Protein AF-A0A5A9E857-F1 (afdb_monomer_lite)

Sequence (59 aa):
MNGTIVARIETVRWKMIQSGVRFGLSSPATIQLSKELDALISIHQRNDINKTTKNKIVQ

pLDDT: mean 86.84, std 17.16, range [41.78, 98.75]

Folds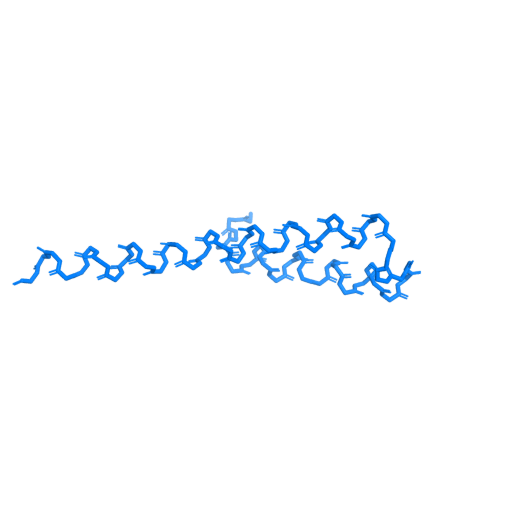eek 3Di:
DPDDLVVVLVVLVVVLVVCCVPPNCPDPSNVVSVVVNVVSVVVVVVVVVVVVVVVVVVD

Structure (mmCIF, N/CA/C/O backbone):
data_AF-A0A5A9E857-F1
#
_entry.id   AF-A0A5A9E857-F1
#
loop_
_atom_site.group_PDB
_atom_site.id
_atom_site.type_symbol
_atom_site.label_atom_id
_atom_site.label_alt_id
_atom_site.label_comp_id
_atom_site.label_asym_id
_atom_site.label_entity_id
_atom_site.label_seq_id
_atom_site.pdbx_PDB_ins_code
_atom_site.Cartn_x
_atom_site.Cartn_y
_atom_site.Cartn_z
_atom_site.occupancy
_atom_site.B_iso_or_equiv
_atom_site.auth_seq_id
_atom_site.auth_comp_id
_atom_site.auth_asym_id
_atom_site.auth_atom_id
_atom_site.pdbx_PDB_model_num
ATOM 1 N N . MET A 1 1 ? -13.432 13.834 2.580 1.00 41.78 1 MET A N 1
ATOM 2 C CA . MET A 1 1 ? -13.263 12.371 2.743 1.00 41.78 1 MET A CA 1
ATOM 3 C C . MET A 1 1 ? -12.563 12.092 4.070 1.00 41.78 1 MET A C 1
ATOM 5 O O . MET A 1 1 ? -11.347 11.966 4.103 1.00 41.78 1 MET A O 1
ATOM 9 N N . ASN A 1 2 ? -13.312 12.028 5.175 1.00 46.56 2 ASN A N 1
ATOM 10 C CA . ASN A 1 2 ? -12.783 11.544 6.456 1.00 46.56 2 ASN A CA 1
ATOM 11 C C . ASN A 1 2 ? -12.883 10.014 6.463 1.00 46.56 2 ASN A C 1
ATOM 13 O O . ASN A 1 2 ? -13.797 9.434 7.038 1.00 46.56 2 ASN A O 1
ATOM 17 N N . GLY A 1 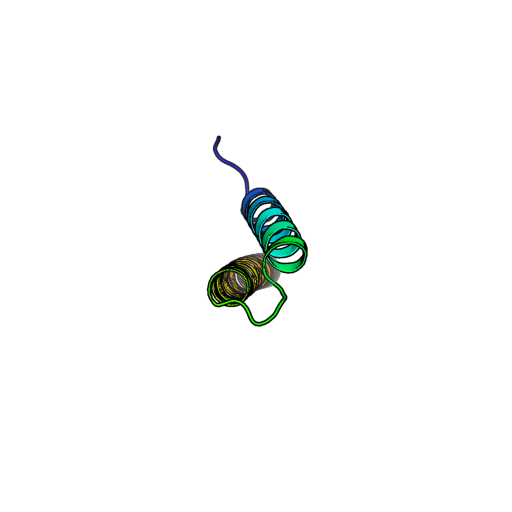3 ? -11.990 9.363 5.716 1.00 62.38 3 GLY A N 1
ATOM 18 C CA . GLY A 1 3 ? -11.892 7.908 5.713 1.00 62.38 3 GLY A CA 1
ATOM 19 C C . GLY A 1 3 ? -11.317 7.426 7.042 1.00 62.38 3 GLY A C 1
ATOM 20 O O . GLY A 1 3 ? -10.304 7.956 7.502 1.00 62.38 3 GLY A O 1
ATOM 21 N N . THR A 1 4 ? -11.965 6.433 7.648 1.00 87.31 4 THR A N 1
ATOM 22 C CA . THR A 1 4 ? -11.460 5.699 8.816 1.00 87.31 4 THR A CA 1
ATOM 23 C C . THR A 1 4 ? -10.035 5.187 8.564 1.00 87.31 4 THR A C 1
ATOM 25 O O . THR A 1 4 ? -9.583 5.100 7.420 1.00 87.31 4 THR A O 1
ATOM 28 N N . ILE A 1 5 ? -9.303 4.814 9.620 1.00 91.31 5 ILE A N 1
ATOM 29 C CA . ILE A 1 5 ? -7.947 4.258 9.467 1.00 91.31 5 ILE A CA 1
ATOM 30 C C . ILE A 1 5 ? -7.906 3.059 8.502 1.00 91.31 5 ILE A C 1
ATOM 32 O O . ILE A 1 5 ? -6.975 2.945 7.710 1.00 91.31 5 ILE A O 1
ATOM 36 N N . VAL A 1 6 ? -8.973 2.257 8.473 1.00 92.94 6 VAL A N 1
ATOM 37 C CA . VAL A 1 6 ? -9.169 1.150 7.525 1.00 92.94 6 VAL A CA 1
ATOM 38 C C . VAL A 1 6 ? -9.187 1.637 6.071 1.00 92.94 6 VAL A C 1
ATOM 40 O O . VAL A 1 6 ? -8.508 1.070 5.222 1.00 92.94 6 VAL A O 1
ATOM 43 N N . ALA A 1 7 ? -9.886 2.735 5.768 1.00 94.75 7 ALA A N 1
ATOM 44 C CA . ALA A 1 7 ? -9.915 3.291 4.413 1.00 94.75 7 ALA A CA 1
ATOM 45 C C . ALA A 1 7 ? -8.529 3.779 3.950 1.00 94.75 7 ALA A C 1
ATOM 47 O O . ALA A 1 7 ? -8.179 3.663 2.772 1.00 94.75 7 ALA A O 1
ATOM 48 N N . ARG A 1 8 ? -7.716 4.305 4.879 1.00 95.50 8 ARG A N 1
ATOM 49 C CA . ARG A 1 8 ? -6.325 4.685 4.588 1.00 95.50 8 ARG A CA 1
ATOM 50 C C . ARG A 1 8 ? -5.456 3.460 4.314 1.00 95.50 8 ARG A C 1
ATOM 52 O O . ARG A 1 8 ? -4.721 3.477 3.332 1.00 95.50 8 ARG A O 1
ATOM 59 N N . ILE A 1 9 ? -5.591 2.403 5.120 1.00 97.00 9 ILE A N 1
ATOM 60 C CA . ILE A 1 9 ? -4.901 1.119 4.911 1.00 97.00 9 ILE A CA 1
ATOM 61 C C . ILE A 1 9 ? -5.194 0.583 3.506 1.00 97.00 9 ILE A C 1
ATOM 63 O O . ILE A 1 9 ? -4.259 0.332 2.751 1.00 97.00 9 ILE A O 1
ATOM 67 N N . GLU A 1 10 ? -6.466 0.496 3.107 1.00 97.38 10 GLU A N 1
ATOM 68 C CA . GLU A 1 10 ? -6.832 -0.018 1.778 1.00 97.38 10 GLU A CA 1
ATOM 69 C C . GLU A 1 10 ? -6.297 0.856 0.638 1.00 97.38 10 GLU A C 1
ATOM 71 O O . GLU A 1 10 ? -5.832 0.346 -0.381 1.00 97.38 10 GLU A O 1
ATOM 76 N N . THR A 1 11 ? -6.289 2.179 0.820 1.00 97.56 11 THR A N 1
ATOM 77 C CA . THR A 1 11 ? -5.737 3.104 -0.178 1.00 97.56 11 THR A CA 1
ATOM 78 C C . THR A 1 11 ? -4.238 2.879 -0.385 1.00 97.56 11 THR A C 1
ATOM 80 O O . THR A 1 11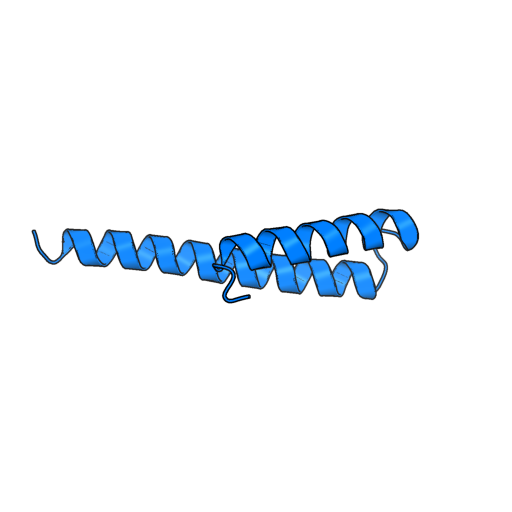 ? -3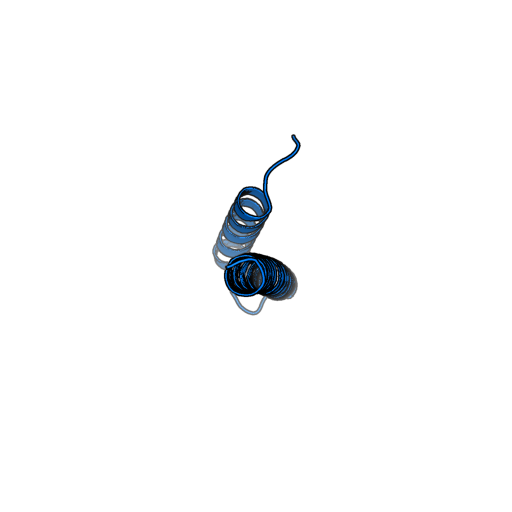.770 2.807 -1.524 1.00 97.56 11 THR A O 1
ATOM 83 N N . VAL A 1 12 ? -3.468 2.770 0.701 1.00 98.12 12 VAL A N 1
ATOM 84 C CA . VAL A 1 12 ? -2.015 2.557 0.627 1.00 98.12 12 VAL A CA 1
ATOM 85 C C . VAL A 1 12 ? -1.702 1.156 0.106 1.00 98.12 12 VAL A C 1
ATOM 87 O O . VAL A 1 12 ? -0.839 1.015 -0.758 1.00 98.12 12 VAL A O 1
ATOM 90 N N . ARG A 1 13 ? -2.460 0.138 0.532 1.00 98.31 13 ARG A N 1
ATOM 91 C CA . ARG A 1 13 ? -2.355 -1.236 0.025 1.00 98.31 13 ARG A CA 1
ATOM 92 C C . ARG A 1 13 ? -2.505 -1.287 -1.493 1.00 98.31 13 ARG A C 1
ATOM 94 O O . ARG A 1 13 ? -1.650 -1.858 -2.168 1.00 98.31 13 ARG A O 1
ATOM 101 N N . TRP A 1 14 ? -3.544 -0.654 -2.041 1.00 98.62 14 TRP A N 1
ATOM 102 C CA . TRP A 1 14 ? -3.746 -0.593 -3.490 1.00 98.62 14 TRP A CA 1
ATOM 103 C C . TRP A 1 14 ? -2.574 0.075 -4.208 1.00 98.62 14 TRP A C 1
ATOM 105 O O . TRP A 1 14 ? -2.062 -0.473 -5.183 1.00 98.62 14 TRP A O 1
ATOM 115 N N . LYS A 1 15 ? -2.094 1.219 -3.706 1.00 98.44 15 LYS A N 1
ATOM 116 C CA . LYS A 1 15 ? -0.930 1.911 -4.282 1.00 98.44 15 LYS A CA 1
ATOM 117 C C . LYS A 1 15 ? 0.330 1.048 -4.245 1.00 98.44 15 LYS A C 1
ATOM 119 O O . LYS A 1 15 ? 1.047 0.993 -5.241 1.00 98.44 15 LYS A O 1
ATOM 124 N N . MET A 1 16 ? 0.588 0.360 -3.131 1.00 98.56 16 MET A N 1
ATOM 125 C CA . MET A 1 16 ? 1.740 -0.530 -2.973 1.00 98.56 16 MET A CA 1
ATOM 126 C C . MET A 1 16 ? 1.707 -1.663 -3.999 1.00 98.56 16 MET A C 1
ATOM 128 O O . MET A 1 16 ? 2.711 -1.903 -4.663 1.00 98.56 16 MET A O 1
ATOM 132 N N . ILE A 1 17 ? 0.553 -2.316 -4.177 1.00 98.62 17 ILE A N 1
ATOM 133 C CA . ILE A 1 17 ? 0.380 -3.396 -5.159 1.00 98.62 17 ILE A CA 1
ATOM 134 C C . ILE A 1 17 ? 0.631 -2.875 -6.576 1.00 98.62 17 ILE A C 1
ATOM 136 O O . ILE A 1 17 ? 1.411 -3.468 -7.317 1.00 98.62 17 ILE A O 1
ATOM 140 N N . GLN A 1 18 ? 0.029 -1.740 -6.943 1.00 98.62 18 GLN A N 1
ATOM 141 C CA . GLN A 1 18 ? 0.229 -1.137 -8.265 1.00 98.62 18 GLN A CA 1
ATOM 142 C C . GLN A 1 18 ? 1.697 -0.759 -8.507 1.00 98.62 18 GLN A C 1
ATOM 144 O O . GLN A 1 18 ? 2.233 -1.013 -9.585 1.00 98.62 18 GLN A O 1
ATOM 149 N N . SER A 1 19 ? 2.371 -0.205 -7.496 1.00 98.62 19 SER A N 1
ATOM 150 C CA . SER A 1 19 ? 3.805 0.086 -7.554 1.00 98.62 19 SER A CA 1
ATOM 151 C C . SER A 1 19 ? 4.636 -1.190 -7.707 1.00 98.62 19 SER A C 1
ATOM 153 O O . SER A 1 19 ? 5.541 -1.235 -8.535 1.00 98.62 19 SER A O 1
ATOM 155 N N . GLY A 1 20 ? 4.304 -2.248 -6.964 1.00 98.56 20 GLY A N 1
ATOM 156 C CA . GLY A 1 20 ? 4.980 -3.541 -7.034 1.00 98.56 20 GLY A CA 1
ATOM 157 C C . GLY A 1 20 ? 4.874 -4.192 -8.410 1.00 98.56 20 GLY A C 1
ATOM 158 O O . GLY A 1 20 ? 5.875 -4.687 -8.920 1.00 98.56 20 GLY A O 1
ATOM 159 N N . VAL A 1 21 ? 3.697 -4.122 -9.039 1.00 98.62 21 VAL A N 1
ATOM 160 C CA . VAL A 1 21 ? 3.474 -4.610 -10.410 1.00 98.62 21 VAL A CA 1
ATOM 161 C C . VAL A 1 21 ? 4.244 -3.773 -11.434 1.00 98.62 21 VAL A C 1
ATOM 163 O O . VAL A 1 21 ? 4.829 -4.326 -12.359 1.00 98.62 21 VAL A O 1
ATOM 166 N N . ARG A 1 22 ? 4.261 -2.443 -11.284 1.00 98.44 22 ARG A N 1
ATOM 167 C CA . ARG A 1 22 ? 4.831 -1.532 -12.290 1.00 98.44 22 ARG A CA 1
ATOM 168 C C . ARG A 1 22 ? 6.349 -1.376 -12.207 1.00 98.44 22 ARG A C 1
ATOM 170 O O . ARG A 1 22 ? 6.999 -1.240 -13.237 1.00 98.44 22 ARG A O 1
ATOM 177 N N . PHE A 1 23 ? 6.901 -1.336 -10.999 1.00 98.25 23 PHE A N 1
ATOM 178 C CA . PHE A 1 23 ? 8.302 -0.983 -10.743 1.00 98.25 23 PHE A CA 1
ATOM 179 C C . PHE A 1 23 ? 9.082 -2.091 -10.024 1.00 98.25 23 PHE A C 1
ATOM 181 O O . PHE A 1 23 ? 10.290 -1.968 -9.837 1.00 98.25 23 PHE A O 1
ATOM 188 N N . GLY A 1 24 ? 8.407 -3.165 -9.610 1.00 98.38 24 GLY A N 1
ATOM 189 C CA . GLY A 1 24 ? 8.984 -4.234 -8.805 1.00 98.38 24 GLY A CA 1
ATOM 190 C C . GLY A 1 24 ? 8.870 -3.986 -7.299 1.00 98.38 24 GLY A C 1
ATOM 191 O O . GLY A 1 24 ? 8.697 -2.857 -6.818 1.00 98.38 24 GLY A O 1
ATOM 192 N N . LEU A 1 25 ? 8.980 -5.076 -6.537 1.00 97.12 25 LEU A N 1
ATOM 193 C CA . LEU A 1 25 ? 8.871 -5.066 -5.073 1.00 97.12 25 LEU A CA 1
ATOM 194 C C . LEU A 1 25 ? 10.056 -4.369 -4.396 1.00 97.12 25 LEU A C 1
ATOM 196 O O . LEU A 1 25 ? 9.875 -3.701 -3.384 1.00 97.12 25 LEU A O 1
ATOM 200 N N . SER A 1 26 ? 11.245 -4.458 -4.994 1.00 97.88 26 SER A N 1
ATOM 201 C CA . SER A 1 26 ? 12.463 -3.814 -4.488 1.00 97.88 26 SER A CA 1
ATOM 202 C C . SER A 1 26 ? 12.598 -2.345 -4.896 1.00 97.88 26 SER A C 1
ATOM 204 O O . SER A 1 26 ? 13.605 -1.718 -4.572 1.00 97.88 26 SER A O 1
ATOM 206 N N . SER A 1 27 ? 11.626 -1.778 -5.625 1.00 98.56 27 SER A N 1
ATOM 207 C CA . SER A 1 27 ? 11.698 -0.367 -6.004 1.00 98.56 27 SER A CA 1
ATOM 208 C C . SER A 1 27 ? 11.597 0.533 -4.762 1.00 98.56 27 SER A C 1
ATOM 210 O O . SER A 1 27 ? 10.818 0.228 -3.849 1.00 98.56 27 SER A O 1
ATOM 212 N N . PRO A 1 28 ? 12.316 1.671 -4.715 1.00 98.56 28 PRO A N 1
ATOM 213 C CA . PRO A 1 28 ? 12.226 2.601 -3.589 1.00 98.56 28 PRO A CA 1
ATOM 214 C C . PRO A 1 28 ? 10.788 3.049 -3.292 1.00 98.56 28 PRO A C 1
ATOM 216 O O . PRO A 1 28 ? 10.401 3.151 -2.130 1.00 98.56 28 PRO A O 1
ATOM 219 N N . ALA A 1 29 ? 9.978 3.243 -4.339 1.00 98.25 29 ALA A N 1
ATOM 220 C CA . ALA A 1 29 ? 8.574 3.622 -4.217 1.00 98.25 29 ALA A CA 1
ATOM 221 C C . ALA A 1 29 ? 7.733 2.523 -3.548 1.00 98.25 29 ALA A C 1
ATOM 223 O O . ALA A 1 29 ? 6.981 2.803 -2.614 1.00 98.25 29 ALA A O 1
ATOM 224 N N . THR A 1 30 ? 7.890 1.264 -3.972 1.00 98.62 30 THR A N 1
ATOM 225 C CA . THR A 1 30 ? 7.163 0.138 -3.368 1.00 98.62 30 THR A CA 1
ATOM 226 C C . THR A 1 30 ? 7.587 -0.077 -1.913 1.00 98.62 30 THR A C 1
ATOM 228 O O . THR A 1 30 ? 6.730 -0.282 -1.055 1.00 98.62 30 THR A O 1
ATOM 231 N N . ILE A 1 31 ? 8.883 0.055 -1.603 1.00 98.75 31 ILE A N 1
ATOM 232 C CA . ILE A 1 31 ? 9.404 -0.056 -0.231 1.00 98.75 31 ILE A CA 1
ATOM 233 C C . ILE A 1 31 ? 8.834 1.051 0.665 1.00 98.75 31 ILE A C 1
ATOM 235 O O . ILE A 1 31 ? 8.457 0.789 1.807 1.00 98.75 31 ILE A O 1
ATOM 239 N N . GLN A 1 32 ? 8.748 2.288 0.167 1.00 98.69 32 GLN A N 1
ATOM 240 C CA . GLN A 1 32 ? 8.164 3.395 0.924 1.00 98.69 32 GLN A CA 1
ATOM 241 C C . GLN A 1 32 ? 6.684 3.142 1.237 1.00 98.69 32 GLN A C 1
ATOM 243 O O . GLN A 1 32 ? 6.267 3.310 2.383 1.00 98.69 32 GLN A O 1
ATOM 248 N N . LEU A 1 33 ? 5.918 2.674 0.250 1.00 98.69 33 LEU A N 1
ATOM 249 C CA . LEU A 1 33 ? 4.508 2.326 0.428 1.00 98.69 33 LEU A CA 1
ATOM 250 C C . LEU A 1 33 ? 4.317 1.155 1.405 1.00 98.69 33 LEU A C 1
ATOM 252 O O . LEU A 1 33 ? 3.386 1.188 2.205 1.00 98.69 33 LEU A O 1
ATOM 256 N N . SER A 1 34 ? 5.216 0.165 1.401 1.00 98.44 34 SER A N 1
ATOM 257 C CA . SER A 1 34 ? 5.207 -0.933 2.381 1.00 98.44 34 SER A CA 1
ATOM 258 C C . SER A 1 34 ? 5.389 -0.421 3.809 1.00 98.44 34 SER A C 1
ATOM 260 O O . SER A 1 34 ? 4.627 -0.790 4.695 1.00 98.44 34 SER A O 1
ATOM 262 N N . LYS A 1 35 ? 6.353 0.482 4.035 1.00 98.62 35 LYS A N 1
ATOM 263 C CA . LYS A 1 35 ? 6.592 1.073 5.362 1.00 98.62 35 LYS A CA 1
ATOM 264 C C . LYS A 1 35 ? 5.402 1.901 5.849 1.00 98.62 35 LYS A C 1
ATOM 266 O O . LYS A 1 35 ? 5.069 1.867 7.032 1.00 9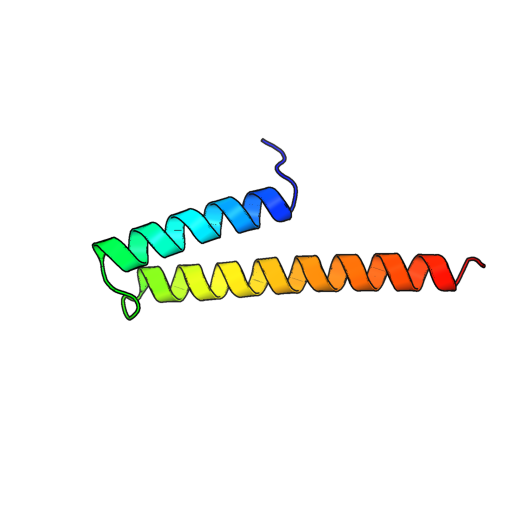8.62 35 LYS A O 1
ATOM 271 N N . GLU A 1 36 ? 4.763 2.648 4.950 1.00 98.12 36 GLU A N 1
ATOM 272 C CA . GLU A 1 36 ? 3.548 3.404 5.270 1.00 98.12 36 GLU A CA 1
ATOM 273 C C . GLU A 1 36 ? 2.388 2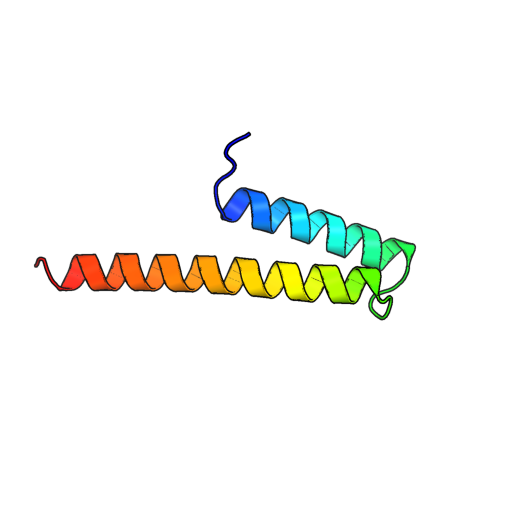.466 5.633 1.00 98.12 36 GLU A C 1
ATOM 275 O O . GLU A 1 36 ? 1.689 2.702 6.621 1.00 98.12 36 GLU A O 1
ATOM 280 N N . LEU A 1 37 ? 2.214 1.375 4.880 1.00 98.25 37 LEU A N 1
ATOM 281 C CA . LEU A 1 37 ? 1.196 0.364 5.153 1.00 98.25 37 LEU A CA 1
ATOM 282 C C . LEU A 1 37 ? 1.402 -0.287 6.528 1.00 98.25 37 LEU A C 1
ATOM 284 O O . LEU A 1 37 ? 0.457 -0.348 7.316 1.00 98.25 37 LEU A O 1
ATOM 288 N N . ASP A 1 38 ? 2.634 -0.691 6.848 1.00 98.31 38 ASP A N 1
ATOM 289 C CA . ASP A 1 38 ? 2.992 -1.275 8.147 1.00 98.31 38 ASP A CA 1
ATOM 290 C C . ASP A 1 38 ? 2.696 -0.313 9.305 1.00 98.31 38 ASP A C 1
ATOM 292 O O . ASP A 1 38 ? 2.134 -0.708 10.332 1.00 98.31 38 ASP A O 1
ATOM 296 N N . ALA A 1 39 ? 3.013 0.975 9.135 1.00 97.38 39 ALA A N 1
ATOM 297 C CA . ALA A 1 39 ? 2.725 1.993 10.139 1.00 97.38 39 ALA A CA 1
ATOM 298 C C . ALA A 1 39 ? 1.215 2.141 10.388 1.00 97.38 39 ALA A C 1
ATOM 300 O O . ALA A 1 39 ? 0.777 2.185 11.541 1.00 97.38 39 ALA A O 1
ATOM 301 N N . LEU A 1 40 ? 0.405 2.175 9.327 1.00 96.50 40 LEU A N 1
ATOM 302 C CA . LEU A 1 40 ? -1.050 2.287 9.443 1.00 96.50 40 LEU A CA 1
ATOM 303 C C . LEU A 1 40 ? -1.673 1.059 10.118 1.00 96.50 40 LEU A C 1
ATOM 305 O O . LEU A 1 40 ? -2.537 1.216 10.986 1.00 96.50 40 LEU A O 1
ATOM 309 N N . ILE A 1 41 ? -1.210 -0.145 9.772 1.00 96.19 41 ILE A N 1
ATOM 310 C CA . ILE A 1 41 ? -1.646 -1.394 10.411 1.00 96.19 41 ILE A CA 1
ATOM 311 C C . ILE A 1 41 ? -1.286 -1.378 11.900 1.00 96.19 41 ILE A C 1
ATOM 313 O O . ILE A 1 41 ? -2.140 -1.667 12.739 1.00 96.19 41 ILE A O 1
ATOM 317 N N . SER A 1 42 ? -0.062 -0.967 12.246 1.00 95.69 42 SER A N 1
ATOM 318 C CA . SER A 1 42 ? 0.387 -0.877 13.639 1.00 95.69 42 SER A CA 1
ATOM 319 C C . SER A 1 42 ? -0.484 0.075 14.467 1.00 95.69 42 SER A C 1
ATOM 321 O O . SER A 1 42 ? -0.895 -0.254 15.581 1.00 95.69 42 SER A O 1
ATOM 323 N N . ILE A 1 43 ? -0.829 1.244 13.917 1.00 92.44 43 ILE A N 1
ATOM 324 C CA . ILE A 1 43 ? -1.724 2.202 14.582 1.00 92.44 43 ILE A CA 1
ATOM 325 C C . ILE A 1 43 ? -3.120 1.596 14.766 1.00 92.44 43 ILE A C 1
ATOM 327 O O . ILE A 1 43 ? -3.699 1.714 15.847 1.00 92.44 43 ILE A O 1
ATOM 331 N N . HIS A 1 44 ? -3.664 0.932 13.742 1.00 91.75 44 HIS A N 1
ATOM 332 C CA . HIS A 1 44 ? -4.982 0.307 13.834 1.00 91.75 44 HIS A CA 1
ATOM 333 C C . HIS A 1 44 ? -5.027 -0.772 14.922 1.00 91.75 44 HIS A C 1
ATOM 335 O O . HIS A 1 44 ? -5.927 -0.740 15.760 1.00 91.75 44 HIS A O 1
ATOM 341 N N . GLN A 1 45 ? -4.021 -1.648 14.974 1.00 89.88 45 GLN A N 1
ATOM 342 C CA . GLN A 1 45 ? -3.909 -2.694 15.992 1.00 89.88 45 GLN A CA 1
ATOM 343 C C . GLN A 1 45 ? -3.818 -2.113 17.409 1.00 89.88 45 GLN A C 1
ATOM 345 O O . GLN A 1 45 ? -4.498 -2.579 18.321 1.00 89.88 45 GLN A O 1
ATOM 350 N N . ARG A 1 46 ? -3.023 -1.053 17.609 1.00 87.12 46 ARG A N 1
ATOM 351 C CA . ARG A 1 46 ? -2.920 -0.370 18.911 1.00 87.12 46 ARG A CA 1
ATOM 352 C C . ARG A 1 46 ? -4.243 0.259 19.343 1.00 87.12 46 ARG A C 1
ATOM 354 O O . ARG A 1 46 ? -4.577 0.219 20.527 1.00 87.12 46 ARG A O 1
ATOM 361 N N . ASN A 1 47 ? -5.005 0.820 18.406 1.00 80.31 47 ASN A N 1
ATOM 362 C CA . ASN A 1 47 ? -6.324 1.380 18.698 1.00 80.31 47 ASN A CA 1
ATOM 363 C C . ASN A 1 47 ? -7.321 0.298 19.141 1.00 80.31 47 ASN A C 1
ATOM 365 O O . ASN A 1 47 ? -8.090 0.537 20.074 1.00 80.31 47 ASN A O 1
ATOM 369 N N . ASP A 1 48 ? -7.269 -0.893 18.542 1.00 73.69 48 ASP A N 1
ATOM 370 C CA . ASP A 1 48 ? -8.084 -2.046 18.949 1.00 73.69 48 ASP A CA 1
ATOM 371 C C . ASP A 1 48 ? -7.707 -2.580 20.343 1.00 73.69 48 ASP A C 1
ATOM 373 O O . ASP A 1 48 ? -8.585 -2.842 21.175 1.00 73.69 48 ASP A O 1
ATOM 377 N N . ILE A 1 49 ? -6.408 -2.652 20.655 1.00 71.06 49 ILE A N 1
ATOM 378 C CA . ILE A 1 49 ? -5.922 -3.034 21.992 1.00 71.06 49 ILE A CA 1
ATOM 379 C C . ILE A 1 49 ? -6.404 -2.024 23.042 1.00 71.06 49 ILE A C 1
ATOM 381 O O . ILE A 1 49 ? -6.975 -2.409 24.061 1.00 71.06 49 ILE A O 1
ATOM 385 N N . ASN A 1 50 ? -6.248 -0.724 22.778 1.00 66.81 50 ASN A N 1
ATOM 386 C CA . ASN A 1 50 ? -6.680 0.329 23.700 1.00 66.81 50 ASN A CA 1
ATOM 387 C C . ASN A 1 50 ? -8.197 0.327 23.933 1.00 66.81 50 ASN A C 1
ATOM 389 O O . ASN A 1 50 ? -8.647 0.616 25.043 1.00 66.81 50 ASN A O 1
ATOM 393 N N . LYS A 1 51 ? -8.994 -0.014 22.915 1.00 62.81 51 LYS A N 1
ATOM 394 C CA . LYS A 1 51 ? -10.449 -0.161 23.046 1.00 62.81 51 LYS A CA 1
ATOM 395 C C . LYS A 1 51 ? -10.814 -1.346 23.945 1.00 62.81 51 LYS A C 1
ATOM 397 O O . LYS A 1 51 ? -11.673 -1.214 24.813 1.00 62.81 51 LYS A O 1
ATOM 402 N N . THR A 1 52 ? -10.117 -2.471 23.793 1.00 63.97 52 THR A N 1
ATOM 403 C CA . THR A 1 52 ? -10.339 -3.681 24.602 1.00 63.97 52 THR A CA 1
ATOM 404 C C . THR A 1 52 ? -9.931 -3.478 26.064 1.00 63.97 52 THR A C 1
ATOM 406 O O . THR A 1 52 ? -10.669 -3.859 26.971 1.00 63.97 52 THR A O 1
ATOM 409 N N . THR A 1 53 ? -8.792 -2.827 26.315 1.00 62.47 53 THR A N 1
ATOM 410 C CA . THR A 1 53 ? -8.309 -2.547 27.677 1.00 62.47 53 THR A CA 1
ATOM 411 C C . THR A 1 53 ? -9.209 -1.555 28.409 1.00 62.47 53 THR A C 1
ATOM 413 O O . THR A 1 53 ? -9.523 -1.773 29.575 1.00 62.47 53 THR A O 1
ATOM 416 N N . LYS A 1 54 ? -9.703 -0.507 27.732 1.00 60.94 54 LYS A N 1
ATOM 417 C CA . LYS A 1 54 ? -10.673 0.423 28.333 1.00 60.94 54 LYS A CA 1
ATOM 418 C C . LYS A 1 54 ? -11.968 -0.278 28.741 1.00 60.94 54 LYS A C 1
ATOM 420 O O . LYS A 1 54 ? -12.458 -0.011 29.828 1.00 60.94 54 LYS A O 1
ATOM 425 N N . ASN A 1 55 ? -12.481 -1.210 27.939 1.00 59.03 55 ASN A N 1
ATOM 426 C CA . ASN A 1 55 ? -13.698 -1.943 28.298 1.00 59.03 55 ASN A CA 1
ATOM 427 C C . ASN A 1 55 ? -13.526 -2.860 29.521 1.00 59.03 55 ASN A C 1
ATOM 429 O O . ASN A 1 55 ? -14.499 -3.079 30.228 1.00 59.03 55 ASN A O 1
ATOM 433 N N . LYS A 1 56 ? -12.317 -3.365 29.799 1.00 57.16 56 LYS A N 1
ATOM 434 C CA . LYS A 1 56 ? -12.051 -4.216 30.975 1.00 57.16 56 LYS A CA 1
ATOM 435 C C . LYS A 1 56 ? -11.862 -3.451 32.287 1.00 57.16 56 LYS A C 1
ATOM 437 O O . LYS A 1 56 ? -11.972 -4.060 33.337 1.00 57.16 56 LYS A O 1
ATOM 442 N N . ILE A 1 57 ? -11.533 -2.159 32.237 1.00 57.94 57 ILE A N 1
ATOM 443 C CA . ILE A 1 57 ? -11.299 -1.338 33.442 1.00 57.94 57 ILE A CA 1
ATOM 444 C C . ILE A 1 57 ? -12.613 -0.726 33.966 1.00 57.94 57 ILE A C 1
ATOM 446 O O . ILE A 1 57 ? -12.675 -0.268 35.101 1.00 57.94 57 ILE A O 1
ATOM 450 N N . VAL A 1 58 ? -13.668 -0.712 33.145 1.00 53.31 58 VAL A N 1
ATOM 451 C CA . VAL A 1 58 ? -14.983 -0.132 33.483 1.00 53.31 58 VAL A CA 1
ATOM 452 C C . VAL A 1 58 ? -16.026 -1.226 33.801 1.00 53.31 58 VAL A C 1
ATOM 454 O O . VAL A 1 58 ? -17.216 -0.936 33.876 1.00 53.31 58 VAL A O 1
ATOM 457 N N . GLN A 1 59 ? -15.597 -2.479 33.990 1.00 45.69 59 GLN A N 1
ATOM 458 C CA . GLN A 1 59 ? -16.417 -3.582 34.516 1.00 45.69 59 GLN A CA 1
ATOM 459 C C . GLN A 1 59 ? -15.890 -4.011 35.881 1.00 45.69 59 GLN A C 1
ATOM 461 O O . GLN A 1 59 ? -16.735 -4.379 36.723 1.00 45.69 59 GLN A O 1
#

Secondary structure (DSSP, 8-state):
----HHHHHHHHHHHHHHHHHHH-TTSHHHHHHHHHHHHHHHHHHHHHHHHHHHHHH--

Radius of gyration: 15.17 Å; chains: 1; bounding box: 29×17×47 Å